Protein AF-A0A2D4G6R3-F1 (afdb_monomer_lite)

pLDDT: mean 73.72, std 15.31, range [37.19, 91.12]

Secondary structure (DSSP, 8-state):
--HHHHHTTPPPPP----S-HHHHHHHHHHHHHS-EEETTEEE-------HHHHHHHHHTHHHHHHHHHTT-----------SSS-HHHHHHHHHHHHHHHHHHHHHHHGGG--

Foldseek 3Di:
DPVVCVVVVHPDDDDDDDPDPVVVVVVVVCVVVDFDDDPNDTDHDDDDDDPLVVVLVVVCVVVVVVCVVVVNDDDQDQPPDDPDDDPPVSVVVSSVVVVVVVVVVVVVVVVVVD

Radius of gyration: 17.72 Å; chains: 1; bounding box: 53×28×42 Å

Structure (mmCIF, N/CA/C/O backbone):
data_AF-A0A2D4G6R3-F1
#
_entry.id   AF-A0A2D4G6R3-F1
#
loop_
_atom_site.group_PDB
_atom_site.id
_atom_site.type_symbol
_atom_site.label_atom_id
_atom_site.label_alt_id
_atom_site.label_comp_id
_atom_site.label_asym_id
_atom_site.label_entity_id
_atom_site.label_seq_id
_atom_site.pdbx_PDB_ins_code
_atom_site.Cartn_x
_atom_site.Cartn_y
_atom_site.Cartn_z
_atom_site.occupancy
_atom_site.B_iso_or_equiv
_atom_site.auth_seq_id
_atom_site.auth_comp_id
_atom_site.auth_asym_id
_atom_site.auth_atom_id
_atom_site.pdbx_PDB_model_num
ATOM 1 N N . TYR A 1 1 ? -5.817 -14.592 -4.203 1.00 54.72 1 TYR A N 1
ATOM 2 C CA . TYR A 1 1 ? -5.219 -14.248 -2.899 1.00 54.72 1 TYR A CA 1
ATOM 3 C C . TYR A 1 1 ? -3.977 -13.413 -3.102 1.00 54.72 1 TYR A C 1
ATOM 5 O O . TYR A 1 1 ? -3.159 -13.760 -3.955 1.00 54.72 1 TYR A O 1
ATOM 13 N N . THR A 1 2 ? -3.822 -12.309 -2.373 1.00 64.56 2 THR A N 1
ATOM 14 C CA . THR A 1 2 ? -2.500 -11.688 -2.246 1.00 64.56 2 THR A CA 1
ATOM 15 C C . THR A 1 2 ? -1.657 -12.558 -1.311 1.00 64.56 2 THR A C 1
ATOM 17 O O . THR A 1 2 ? -2.178 -13.216 -0.415 1.00 64.56 2 THR A O 1
ATOM 20 N N . ARG A 1 3 ? -0.334 -12.601 -1.522 1.00 72.56 3 ARG A N 1
ATOM 21 C CA . ARG A 1 3 ? 0.577 -13.362 -0.642 1.00 72.56 3 ARG A CA 1
ATOM 22 C C . ARG A 1 3 ? 0.574 -12.853 0.804 1.00 72.56 3 ARG A C 1
ATOM 24 O O . ARG A 1 3 ? 1.071 -13.553 1.673 1.00 72.56 3 ARG A O 1
ATOM 31 N N . TYR A 1 4 ? 0.062 -11.644 1.043 1.00 80.31 4 TYR A N 1
ATOM 32 C CA . TYR A 1 4 ? 0.044 -11.023 2.362 1.00 80.31 4 TYR A CA 1
ATOM 33 C C . TYR A 1 4 ? -0.811 -11.827 3.343 1.00 80.31 4 TYR A C 1
ATOM 35 O O . TYR A 1 4 ? -0.289 -12.258 4.368 1.00 80.31 4 TYR A O 1
ATOM 43 N N . ALA A 1 5 ? -2.069 -12.126 2.994 1.00 82.00 5 ALA A N 1
ATOM 44 C CA . ALA A 1 5 ? -2.915 -12.943 3.858 1.00 82.00 5 ALA A CA 1
ATOM 45 C C . ALA A 1 5 ? -2.344 -14.346 4.107 1.00 82.00 5 ALA A C 1
ATOM 47 O O . ALA A 1 5 ? -2.374 -14.816 5.237 1.00 82.00 5 ALA A O 1
ATOM 48 N N . MET A 1 6 ? -1.746 -14.979 3.090 1.00 82.31 6 MET A N 1
ATOM 49 C CA . MET A 1 6 ? -1.122 -16.300 3.251 1.00 82.31 6 MET A CA 1
ATOM 50 C C . MET A 1 6 ? 0.101 -16.265 4.176 1.00 82.31 6 MET A C 1
ATOM 52 O O . MET A 1 6 ? 0.253 -17.141 5.017 1.00 82.31 6 MET A O 1
ATOM 56 N N . ARG A 1 7 ? 0.968 -15.252 4.042 1.00 84.62 7 ARG A N 1
ATOM 57 C CA . ARG A 1 7 ? 2.182 -15.117 4.864 1.00 84.62 7 ARG A CA 1
ATOM 58 C C . ARG A 1 7 ? 1.859 -14.848 6.332 1.00 84.62 7 ARG A C 1
ATOM 60 O O . ARG A 1 7 ? 2.580 -15.317 7.201 1.00 84.62 7 ARG A O 1
ATOM 67 N N . ASN A 1 8 ? 0.793 -14.094 6.583 1.00 85.56 8 ASN A N 1
ATOM 68 C CA . ASN A 1 8 ? 0.420 -13.647 7.922 1.00 85.56 8 ASN A CA 1
ATOM 69 C C . ASN A 1 8 ? -0.722 -14.477 8.530 1.00 85.56 8 ASN A C 1
ATOM 71 O O . ASN A 1 8 ? -1.271 -14.080 9.552 1.00 85.56 8 ASN A O 1
ATOM 75 N N . ASN A 1 9 ? -1.099 -15.593 7.893 1.00 84.88 9 ASN A N 1
ATOM 76 C CA . ASN A 1 9 ? -2.194 -16.471 8.309 1.00 84.88 9 ASN A CA 1
ATOM 77 C C . ASN A 1 9 ? -3.520 -15.723 8.584 1.00 84.88 9 ASN A C 1
ATOM 79 O O . ASN A 1 9 ? -4.197 -15.950 9.586 1.00 84.88 9 ASN A O 1
ATOM 83 N N . LEU A 1 10 ? -3.866 -14.777 7.705 1.00 85.75 10 LEU A N 1
ATOM 84 C CA . LEU A 1 10 ? -5.073 -13.956 7.812 1.00 85.75 10 LEU A CA 1
ATOM 85 C C . LEU A 1 10 ? -6.250 -14.591 7.053 1.00 85.75 10 LEU A C 1
ATOM 87 O O . LEU A 1 10 ? -6.043 -15.302 6.063 1.00 85.75 10 LEU A O 1
ATOM 91 N N . PRO A 1 11 ? -7.500 -14.287 7.457 1.00 87.44 11 PRO A N 1
ATOM 92 C CA . PRO A 1 11 ? -8.682 -14.661 6.689 1.00 87.44 11 PRO A CA 1
ATOM 93 C C . PRO A 1 11 ? -8.677 -14.026 5.288 1.00 87.44 11 PRO A C 1
ATOM 95 O O . PRO A 1 11 ? -7.867 -13.152 4.968 1.00 87.44 11 PRO A O 1
ATOM 98 N N . ARG A 1 12 ? -9.603 -14.477 4.430 1.00 85.62 12 ARG A N 1
ATOM 99 C CA . ARG A 1 12 ? -9.691 -14.017 3.036 1.00 85.62 12 ARG A CA 1
ATOM 100 C C . ARG A 1 12 ? -9.774 -12.488 2.944 1.00 85.62 12 ARG A C 1
ATOM 102 O O . ARG A 1 12 ? -10.532 -11.846 3.663 1.00 85.62 12 ARG A O 1
ATOM 109 N N . GLU A 1 13 ? -9.019 -11.932 2.001 1.00 87.81 13 GLU A N 1
ATOM 110 C CA . GLU A 1 13 ? -8.973 -10.492 1.732 1.00 87.81 13 GLU A CA 1
ATOM 111 C C . GLU A 1 13 ? -10.251 -10.016 1.031 1.00 87.81 13 GLU A C 1
ATOM 113 O O . GLU A 1 13 ? -10.725 -10.648 0.081 1.00 87.81 13 GLU A O 1
ATOM 118 N N . VAL A 1 14 ? -10.762 -8.857 1.448 1.00 87.75 14 VAL A N 1
ATOM 119 C CA . VAL A 1 14 ? -11.914 -8.197 0.823 1.00 87.75 14 VAL A CA 1
ATOM 120 C C . VAL A 1 14 ? -11.420 -7.072 -0.082 1.00 87.75 14 VAL A C 1
ATOM 122 O O . VAL A 1 14 ? -10.652 -6.211 0.341 1.00 87.75 14 VAL A O 1
ATOM 125 N N . HIS A 1 15 ? -11.877 -7.069 -1.335 1.00 87.50 15 HIS A N 1
ATOM 126 C CA . HIS A 1 15 ? -11.568 -6.009 -2.291 1.00 87.50 15 HIS A CA 1
ATOM 127 C C . HIS A 1 15 ? -12.759 -5.060 -2.395 1.00 87.50 15 HIS A C 1
ATOM 129 O O . HIS A 1 15 ? -13.823 -5.452 -2.866 1.00 87.50 15 HIS A O 1
ATOM 135 N N . VAL A 1 16 ? -12.568 -3.806 -1.986 1.00 89.00 16 VAL A N 1
ATOM 136 C CA . VAL A 1 16 ? -13.601 -2.766 -2.068 1.00 89.00 16 VAL A CA 1
ATOM 137 C C . VAL A 1 16 ? -13.281 -1.830 -3.228 1.00 89.00 16 VAL A C 1
ATOM 139 O O . VAL A 1 16 ? -12.186 -1.266 -3.310 1.00 89.00 16 VAL A O 1
ATOM 142 N N . ARG A 1 17 ? -14.238 -1.663 -4.142 1.00 89.00 17 ARG A N 1
ATOM 143 C CA . ARG A 1 17 ? -14.163 -0.666 -5.211 1.00 89.00 17 ARG A CA 1
ATOM 144 C C . ARG A 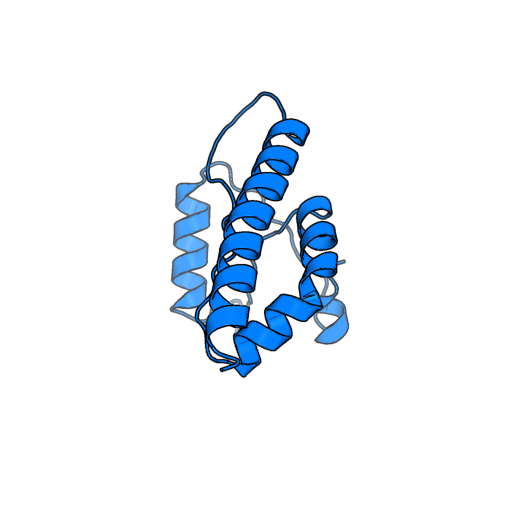1 17 ? -14.923 0.577 -4.767 1.00 89.00 17 ARG A C 1
ATOM 146 O O . ARG A 1 17 ? -16.124 0.514 -4.544 1.00 89.00 17 ARG A O 1
ATOM 153 N N . PHE A 1 18 ? -14.217 1.696 -4.672 1.00 88.56 18 PHE A N 1
ATOM 154 C CA . PHE A 1 18 ? -14.825 2.991 -4.382 1.00 88.56 18 PHE A CA 1
ATOM 155 C C . PHE A 1 18 ? -15.222 3.697 -5.675 1.00 88.56 18 PHE A C 1
ATOM 157 O O . PHE A 1 18 ? -14.470 3.666 -6.650 1.00 88.56 18 PHE A O 1
ATOM 164 N N . THR A 1 19 ? -16.368 4.375 -5.653 1.00 90.38 19 THR A N 1
ATOM 165 C CA . THR A 1 19 ? -16.825 5.232 -6.756 1.00 90.38 19 THR A CA 1
ATOM 166 C C . THR A 1 19 ? -16.001 6.516 -6.835 1.00 90.38 19 THR A C 1
ATOM 168 O O . THR A 1 19 ? -15.573 6.918 -7.912 1.00 90.38 19 THR A O 1
ATOM 171 N N . LYS A 1 20 ? -15.729 7.148 -5.684 1.00 91.12 20 LYS A N 1
ATOM 172 C CA . LYS A 1 20 ? -14.939 8.383 -5.588 1.00 91.12 20 LYS A CA 1
ATOM 173 C C . LYS A 1 20 ? -13.503 8.088 -5.158 1.00 91.12 20 LYS A C 1
ATOM 175 O O . LYS A 1 20 ? -13.268 7.382 -4.177 1.00 91.12 20 LYS A O 1
ATOM 180 N N . LYS A 1 21 ? -12.533 8.680 -5.863 1.00 84.38 21 LYS A N 1
ATOM 181 C CA . LYS A 1 21 ? -11.101 8.556 -5.540 1.00 84.38 21 LYS A CA 1
ATOM 182 C C . LYS A 1 21 ? -10.734 9.261 -4.229 1.00 84.38 21 LYS A C 1
ATOM 184 O O . LYS A 1 21 ? -9.926 8.717 -3.485 1.00 84.38 21 LYS A O 1
ATOM 189 N N . THR A 1 22 ? -11.362 10.401 -3.932 1.00 90.00 22 THR A N 1
ATOM 190 C CA . THR A 1 22 ? -11.122 11.199 -2.714 1.00 90.00 22 THR A CA 1
ATOM 191 C C . THR A 1 22 ? -11.410 10.406 -1.441 1.00 90.00 22 THR A C 1
ATOM 193 O O . THR A 1 22 ? -10.554 10.289 -0.570 1.00 90.00 22 THR A O 1
ATOM 196 N N . MET A 1 23 ? -12.554 9.718 -1.398 1.00 90.00 23 MET A N 1
ATOM 197 C CA . MET A 1 23 ? -12.918 8.848 -0.276 1.00 90.00 23 MET A CA 1
ATOM 198 C C . MET A 1 23 ? -11.896 7.730 -0.067 1.00 90.00 23 MET A C 1
ATOM 200 O O . MET A 1 23 ? -11.501 7.438 1.058 1.00 90.00 23 MET A O 1
ATOM 204 N N . ARG A 1 24 ? -11.420 7.113 -1.158 1.00 88.50 24 ARG A N 1
ATOM 205 C CA . ARG A 1 24 ? -10.371 6.090 -1.078 1.00 88.50 24 ARG A CA 1
ATOM 206 C C . ARG A 1 24 ? -9.097 6.661 -0.457 1.00 88.50 24 ARG A C 1
ATOM 208 O O . ARG A 1 24 ? -8.487 5.988 0.365 1.00 88.50 24 ARG A O 1
ATOM 215 N N . THR A 1 25 ? -8.662 7.848 -0.873 1.00 88.06 25 THR A N 1
ATOM 216 C CA . THR A 1 25 ? -7.438 8.468 -0.347 1.00 88.06 25 THR A CA 1
ATOM 217 C C . THR A 1 25 ? -7.580 8.878 1.113 1.00 88.06 25 THR A C 1
ATOM 219 O O . THR A 1 25 ? -6.679 8.590 1.890 1.00 88.06 25 THR A O 1
ATOM 222 N N . GLU A 1 26 ? -8.720 9.443 1.508 1.00 90.88 26 GLU A N 1
ATOM 223 C CA . GLU A 1 26 ? -9.008 9.814 2.899 1.00 90.88 26 GLU A CA 1
ATOM 224 C C . GLU A 1 26 ? -9.004 8.595 3.828 1.00 90.88 26 GLU A C 1
ATOM 226 O O . GLU A 1 26 ? -8.372 8.622 4.880 1.00 90.88 26 GLU A O 1
ATOM 231 N N . ILE A 1 27 ? -9.650 7.494 3.421 1.00 89.75 27 ILE A N 1
ATOM 232 C CA . ILE A 1 27 ? -9.650 6.241 4.192 1.00 89.75 27 ILE A CA 1
ATOM 233 C C . ILE A 1 27 ? -8.231 5.682 4.316 1.00 89.75 27 ILE A C 1
ATOM 235 O O . ILE A 1 27 ? -7.850 5.226 5.388 1.00 89.75 27 ILE A O 1
ATOM 239 N N . MET A 1 28 ? -7.439 5.714 3.239 1.00 88.62 28 MET A N 1
ATOM 240 C CA . MET A 1 28 ? -6.056 5.230 3.286 1.00 88.62 28 MET A CA 1
ATOM 241 C C . MET A 1 28 ? -5.167 6.092 4.188 1.00 88.62 28 MET A C 1
ATOM 243 O O . MET A 1 28 ? -4.300 5.540 4.861 1.00 88.62 28 MET A O 1
ATOM 247 N N . GLN A 1 29 ? -5.382 7.410 4.213 1.00 89.25 29 GLN A N 1
ATOM 248 C CA . GLN A 1 29 ? -4.658 8.317 5.102 1.00 89.25 29 GLN A CA 1
ATOM 249 C C . GLN A 1 29 ? -5.012 8.018 6.561 1.00 89.25 29 GLN A C 1
ATOM 251 O O . GLN A 1 29 ? -4.133 7.664 7.339 1.00 89.25 29 GLN A O 1
ATOM 256 N N . LYS A 1 30 ? -6.311 7.993 6.886 1.00 89.31 30 LYS A N 1
ATOM 257 C CA . LYS A 1 30 ? -6.791 7.641 8.230 1.00 89.31 30 LYS A CA 1
ATOM 258 C C . LYS A 1 30 ? -6.329 6.262 8.689 1.00 89.31 30 LYS A C 1
ATOM 260 O O . LYS A 1 30 ? -6.021 6.100 9.853 1.00 89.31 30 LYS A O 1
ATOM 265 N N . ALA A 1 31 ? -6.253 5.278 7.793 1.00 87.25 31 ALA A N 1
ATOM 266 C CA . ALA A 1 31 ? -5.756 3.942 8.126 1.00 87.25 31 ALA A CA 1
ATOM 267 C C . ALA A 1 31 ? -4.234 3.877 8.350 1.00 87.25 31 ALA A C 1
ATOM 269 O O . ALA A 1 31 ? -3.742 2.872 8.861 1.00 87.25 31 ALA A O 1
ATOM 270 N N . THR A 1 32 ? -3.490 4.888 7.893 1.00 84.88 32 THR A N 1
ATOM 271 C CA . THR A 1 32 ? -2.049 5.017 8.153 1.00 84.88 32 THR A CA 1
ATOM 272 C C . THR A 1 32 ? -1.814 5.671 9.509 1.00 84.88 32 THR A C 1
ATOM 274 O O . THR A 1 32 ? -0.930 5.231 10.239 1.00 84.88 32 THR A O 1
ATOM 277 N N . ASP A 1 33 ? -2.625 6.679 9.837 1.00 85.88 33 ASP A N 1
ATOM 278 C CA . ASP A 1 33 ? -2.522 7.434 11.086 1.00 85.88 33 ASP A CA 1
ATOM 279 C C . ASP A 1 33 ? -3.101 6.635 12.269 1.00 85.88 33 ASP A C 1
ATOM 281 O O . ASP A 1 33 ? -2.448 6.484 13.300 1.00 85.88 33 ASP A O 1
ATOM 285 N N . ASP A 1 34 ? -4.281 6.035 12.079 1.00 86.50 34 ASP A N 1
ATOM 286 C CA . ASP A 1 34 ? -5.019 5.297 13.101 1.00 86.50 34 ASP A CA 1
ATOM 287 C C . ASP A 1 34 ? -5.248 3.829 12.719 1.00 86.50 34 ASP A C 1
ATOM 289 O O . ASP A 1 34 ? -5.630 3.472 11.598 1.00 86.50 34 ASP A O 1
ATOM 293 N N . LEU A 1 35 ? -5.105 2.945 13.709 1.00 84.56 35 LEU A N 1
ATOM 294 C CA . LEU A 1 35 ? -5.400 1.528 13.532 1.00 84.56 35 LEU A CA 1
ATOM 295 C C . LEU A 1 35 ? -6.919 1.306 13.473 1.00 84.56 35 LEU A C 1
ATOM 297 O O . LEU A 1 35 ? -7.624 1.446 14.475 1.00 84.56 35 LEU A O 1
ATOM 301 N N . LEU A 1 36 ? -7.428 0.912 12.303 1.00 87.75 36 LEU A N 1
ATOM 302 C CA . LEU A 1 36 ? -8.853 0.641 12.113 1.00 87.75 36 LEU A CA 1
ATOM 303 C C . LEU A 1 36 ? -9.293 -0.548 12.976 1.00 87.75 36 LEU A C 1
ATOM 305 O O . LEU A 1 36 ? -8.725 -1.636 12.885 1.00 87.75 36 LEU A O 1
ATOM 309 N N . LYS A 1 37 ? -10.340 -0.367 13.785 1.00 90.19 37 LYS A N 1
ATOM 310 C CA . LYS A 1 37 ? -10.913 -1.423 14.631 1.00 90.19 37 LYS A CA 1
ATOM 311 C C . LYS A 1 37 ? -12.350 -1.720 14.232 1.00 90.19 37 LYS A C 1
ATOM 313 O O . LYS A 1 37 ? -13.164 -0.818 14.073 1.00 90.19 37 LYS A O 1
ATOM 318 N N . TYR A 1 38 ? -12.678 -3.000 14.127 1.00 88.19 38 TYR A N 1
ATOM 319 C CA . TYR A 1 38 ? -14.039 -3.478 13.912 1.00 88.19 38 TYR A CA 1
ATOM 320 C C . TYR A 1 38 ? -14.317 -4.660 14.828 1.00 88.19 38 TYR A C 1
ATOM 322 O O . TYR A 1 38 ? -13.588 -5.651 14.806 1.00 88.19 38 TYR A O 1
ATOM 330 N N . LYS A 1 39 ? -15.375 -4.562 15.642 1.00 89.88 39 LYS A N 1
ATOM 331 C CA . LYS A 1 39 ? -15.768 -5.607 16.606 1.00 89.88 39 LYS A CA 1
ATOM 332 C C . LYS A 1 39 ? -14.595 -6.087 17.482 1.00 89.88 39 LYS A C 1
ATOM 334 O O . LYS A 1 39 ? -14.387 -7.285 17.651 1.00 89.88 39 LYS A O 1
ATOM 339 N N . GLY A 1 40 ? -13.779 -5.147 17.967 1.00 88.56 40 GLY A N 1
ATOM 340 C CA . GLY A 1 40 ? -12.599 -5.437 18.792 1.00 88.56 40 GLY A CA 1
ATOM 341 C C . GLY A 1 40 ? -11.399 -6.032 18.042 1.00 88.56 40 GLY A C 1
ATOM 342 O O . GLY A 1 40 ? -10.378 -6.307 18.663 1.00 88.56 40 GLY A O 1
ATOM 343 N N . LYS A 1 41 ? -11.484 -6.213 16.718 1.00 89.25 41 LYS A N 1
ATOM 344 C CA . LYS A 1 41 ? -10.391 -6.721 15.880 1.00 89.25 41 LYS A CA 1
ATOM 345 C C . LYS A 1 41 ? -9.766 -5.600 15.063 1.00 89.25 41 LYS A C 1
ATOM 347 O O . LYS A 1 41 ? -10.475 -4.745 14.535 1.00 89.25 41 LYS A O 1
ATOM 352 N N . ASN A 1 42 ? -8.448 -5.646 14.920 1.00 89.38 42 ASN A N 1
ATOM 353 C CA . ASN A 1 42 ? -7.717 -4.704 14.081 1.00 89.38 42 ASN A CA 1
ATOM 354 C C . ASN A 1 42 ? -7.878 -5.090 12.605 1.00 89.38 42 ASN A C 1
ATOM 356 O O . ASN A 1 42 ? -7.705 -6.251 12.231 1.00 89.38 42 ASN A O 1
ATOM 360 N N . ILE A 1 43 ? -8.199 -4.107 11.774 1.00 88.38 43 ILE A N 1
ATOM 361 C CA . ILE A 1 43 ? -8.289 -4.222 10.325 1.00 88.38 43 ILE A CA 1
ATOM 362 C C . ILE A 1 43 ? -7.086 -3.513 9.718 1.00 88.38 43 ILE A C 1
ATOM 364 O O . ILE A 1 43 ? -6.769 -2.380 10.068 1.00 88.38 43 ILE A O 1
ATOM 368 N N . ILE A 1 44 ? -6.455 -4.174 8.751 1.00 87.31 44 ILE A N 1
ATOM 369 C CA . ILE A 1 44 ? -5.376 -3.596 7.957 1.00 87.31 44 ILE A CA 1
ATOM 370 C C . ILE A 1 44 ? -5.926 -3.283 6.567 1.00 87.31 44 ILE A C 1
ATOM 372 O O . ILE A 1 44 ? -6.384 -4.180 5.856 1.00 87.31 44 ILE A O 1
ATOM 376 N N . ALA A 1 45 ? -5.869 -2.012 6.173 1.00 88.50 45 ALA A N 1
ATOM 377 C CA . ALA A 1 45 ? -6.219 -1.572 4.828 1.00 88.50 45 ALA A CA 1
ATOM 378 C C . ALA A 1 45 ? -4.953 -1.464 3.966 1.00 88.50 45 ALA A C 1
ATOM 380 O O . ALA A 1 45 ? -3.993 -0.790 4.329 1.00 88.50 45 ALA A O 1
ATOM 381 N N . LEU A 1 46 ? -4.946 -2.118 2.801 1.00 87.12 46 LEU A N 1
ATOM 382 C CA . LEU A 1 46 ? -3.812 -2.103 1.874 1.00 87.12 46 LEU A CA 1
ATOM 383 C C . LEU A 1 46 ? -4.214 -1.496 0.528 1.00 87.12 46 LEU A C 1
ATOM 385 O O . LEU A 1 46 ? -5.290 -1.766 -0.009 1.00 87.12 46 LEU A O 1
ATOM 389 N N . LYS A 1 47 ? -3.309 -0.718 -0.081 1.00 85.12 47 LYS A N 1
ATOM 390 C CA . LYS A 1 47 ? -3.513 -0.216 -1.446 1.00 85.12 47 LYS A CA 1
ATOM 391 C C . LYS A 1 47 ? -3.435 -1.385 -2.433 1.00 85.12 47 LYS A C 1
ATOM 393 O O . LYS A 1 47 ? -2.384 -2.003 -2.590 1.00 85.12 47 LYS A O 1
ATOM 398 N N . GLN A 1 48 ? -4.522 -1.641 -3.165 1.00 81.75 48 GLN A N 1
ATOM 399 C CA . GLN A 1 48 ? -4.501 -2.615 -4.257 1.00 81.75 48 GLN A CA 1
ATOM 400 C C . GLN A 1 48 ? -3.552 -2.161 -5.374 1.00 81.75 48 GLN A C 1
ATOM 402 O O . GLN A 1 48 ? -3.731 -1.084 -5.950 1.00 81.75 48 GLN A O 1
ATOM 407 N N . ILE A 1 49 ? -2.584 -3.017 -5.708 1.00 78.31 49 ILE A N 1
ATOM 408 C CA . ILE A 1 49 ? -1.662 -2.836 -6.835 1.00 78.31 49 ILE A CA 1
ATOM 409 C C . ILE A 1 49 ? -2.030 -3.849 -7.932 1.00 78.31 49 ILE A C 1
ATOM 411 O O . ILE A 1 49 ? -2.142 -5.047 -7.623 1.00 78.31 49 ILE A O 1
ATOM 415 N N . PRO A 1 50 ? -2.212 -3.410 -9.195 1.00 79.19 50 PRO A N 1
ATOM 416 C CA . PRO A 1 50 ? -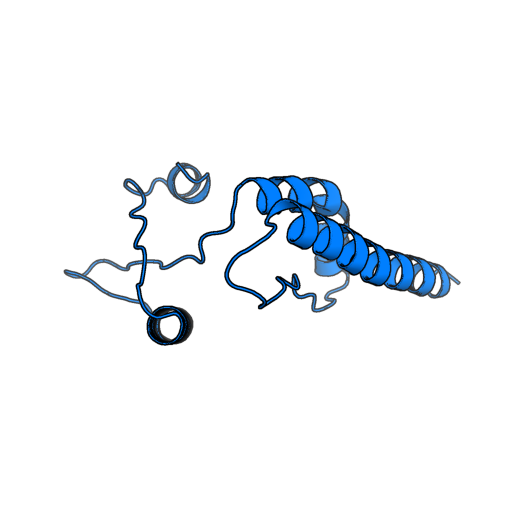2.445 -4.303 -10.326 1.00 79.19 50 PRO A CA 1
ATOM 417 C C . PRO A 1 50 ? -1.342 -5.353 -10.474 1.00 79.19 50 PRO A C 1
ATOM 419 O O . PRO A 1 50 ? -0.172 -5.093 -10.190 1.00 79.19 50 PRO A O 1
ATOM 422 N N . ARG A 1 51 ? -1.705 -6.545 -10.956 1.00 76.88 51 ARG A N 1
ATOM 423 C CA . ARG A 1 51 ? -0.764 -7.666 -11.092 1.00 76.88 51 ARG A CA 1
ATOM 424 C C . ARG A 1 51 ? 0.409 -7.335 -12.025 1.00 76.88 51 ARG A C 1
ATOM 426 O O . ARG A 1 51 ? 1.542 -7.536 -11.614 1.00 76.88 51 ARG A O 1
ATOM 433 N N . LYS A 1 52 ? 0.150 -6.704 -13.181 1.00 75.94 52 LYS A N 1
ATOM 434 C CA . LYS A 1 52 ? 1.192 -6.258 -14.132 1.00 75.94 52 LYS A CA 1
ATOM 435 C C . LYS A 1 52 ? 2.251 -5.360 -13.465 1.00 75.94 52 LYS A C 1
ATOM 437 O O . LYS A 1 52 ? 3.440 -5.634 -13.544 1.00 75.94 52 LYS A O 1
ATOM 442 N N . VAL A 1 53 ? 1.814 -4.340 -12.717 1.00 75.12 53 VAL A N 1
ATOM 443 C CA . VAL A 1 53 ? 2.715 -3.432 -11.972 1.00 75.12 53 VAL A CA 1
ATOM 444 C C . VAL A 1 53 ? 3.517 -4.185 -10.908 1.00 75.12 53 VAL A C 1
ATOM 446 O O . VAL A 1 53 ? 4.686 -3.890 -10.675 1.00 75.12 53 VAL A O 1
ATOM 449 N N . ARG A 1 54 ? 2.898 -5.165 -10.243 1.00 78.25 54 ARG A N 1
ATOM 450 C CA . ARG A 1 54 ? 3.573 -5.994 -9.239 1.00 78.25 54 ARG A CA 1
ATOM 451 C C . ARG A 1 54 ? 4.676 -6.848 -9.856 1.00 78.25 54 ARG A C 1
ATOM 453 O O . ARG A 1 54 ? 5.719 -6.988 -9.227 1.00 78.25 54 ARG A O 1
ATOM 460 N N . ASP A 1 55 ? 4.436 -7.419 -11.031 1.00 80.50 55 ASP A N 1
ATOM 461 C CA . ASP A 1 55 ? 5.414 -8.259 -11.719 1.00 80.50 55 ASP A CA 1
ATOM 462 C C . ASP A 1 55 ? 6.591 -7.414 -12.236 1.00 80.50 55 ASP A C 1
ATOM 464 O O . ASP A 1 55 ? 7.729 -7.758 -11.936 1.00 80.50 55 ASP A O 1
ATOM 468 N N . LEU A 1 56 ? 6.340 -6.226 -12.805 1.00 77.88 56 LEU A N 1
ATOM 469 C CA . LEU A 1 56 ? 7.402 -5.261 -13.145 1.00 77.88 56 LEU A CA 1
ATOM 470 C C . LEU A 1 56 ? 8.268 -4.896 -11.930 1.00 77.88 56 LEU A C 1
ATOM 472 O O . LEU A 1 56 ? 9.491 -4.916 -11.992 1.00 77.88 56 LEU A O 1
ATOM 476 N N . ARG A 1 57 ? 7.656 -4.615 -10.772 1.00 78.94 57 ARG A N 1
ATOM 477 C CA . ARG A 1 57 ? 8.412 -4.303 -9.543 1.00 78.94 57 ARG A CA 1
ATOM 478 C C . ARG A 1 57 ? 9.281 -5.462 -9.047 1.00 78.94 57 ARG A C 1
ATOM 480 O O . ARG A 1 57 ? 10.229 -5.206 -8.308 1.00 78.94 57 ARG A O 1
ATOM 487 N N . ARG A 1 58 ? 8.978 -6.716 -9.409 1.00 81.44 58 ARG A N 1
ATOM 488 C CA . ARG A 1 58 ? 9.824 -7.863 -9.037 1.00 81.44 58 ARG A CA 1
ATOM 489 C C . ARG A 1 58 ? 11.146 -7.861 -9.785 1.00 81.44 58 ARG A C 1
ATOM 491 O O . ARG A 1 58 ? 12.152 -8.196 -9.171 1.00 81.44 58 ARG A O 1
ATOM 498 N N . GLU A 1 59 ? 11.156 -7.445 -11.049 1.00 82.56 59 GLU A N 1
ATOM 499 C CA . GLU A 1 59 ? 12.388 -7.348 -11.847 1.00 82.56 59 GLU A CA 1
ATOM 500 C C . GLU A 1 59 ? 13.412 -6.429 -11.168 1.00 82.56 59 GLU A C 1
ATOM 502 O O . GLU A 1 59 ? 14.601 -6.726 -11.119 1.00 82.56 59 GLU A O 1
ATOM 507 N N . TYR A 1 60 ? 12.935 -5.361 -10.528 1.00 77.88 60 TYR A N 1
ATOM 508 C CA . TYR A 1 60 ? 13.770 -4.386 -9.825 1.00 77.88 60 TYR A CA 1
ATOM 509 C C . TYR A 1 60 ? 13.922 -4.653 -8.320 1.00 77.88 60 TYR A C 1
ATOM 511 O O . TYR A 1 60 ? 14.371 -3.778 -7.575 1.00 77.88 60 TYR A O 1
ATOM 519 N N . GLN A 1 61 ? 13.570 -5.847 -7.830 1.00 80.88 61 GLN A N 1
ATOM 520 C CA . GLN A 1 61 ? 13.663 -6.159 -6.400 1.00 80.88 61 GLN A CA 1
ATOM 521 C C . GLN A 1 61 ? 15.103 -6.014 -5.874 1.00 80.88 61 GLN A C 1
ATOM 523 O O . GLN A 1 61 ? 15.305 -5.578 -4.740 1.00 80.88 61 GLN A O 1
ATOM 528 N N . PHE A 1 62 ? 16.111 -6.320 -6.693 1.00 80.31 62 PHE A N 1
ATOM 529 C CA . PHE A 1 62 ? 17.518 -6.147 -6.325 1.00 80.31 62 PHE A CA 1
ATOM 530 C C . PHE A 1 62 ? 17.866 -4.680 -6.011 1.00 80.31 62 PHE A C 1
ATOM 532 O O . PHE A 1 62 ? 18.519 -4.412 -5.003 1.00 80.31 62 PHE A O 1
ATOM 539 N N . LEU A 1 63 ? 17.355 -3.728 -6.801 1.00 77.12 63 LEU A N 1
ATOM 540 C CA . LEU A 1 63 ? 17.566 -2.294 -6.583 1.00 77.12 63 LEU A CA 1
ATOM 541 C C . LEU A 1 63 ? 16.931 -1.842 -5.277 1.00 77.12 63 LEU A C 1
ATOM 543 O O . LEU A 1 63 ? 17.579 -1.156 -4.496 1.00 77.12 63 LEU A O 1
ATOM 547 N N . THR A 1 64 ? 15.697 -2.272 -4.997 1.00 79.62 64 THR A N 1
ATOM 548 C CA . THR A 1 64 ? 15.045 -1.909 -3.729 1.00 79.62 64 THR A CA 1
ATOM 549 C C . THR A 1 64 ? 15.828 -2.383 -2.514 1.00 79.62 64 THR A C 1
ATOM 551 O O . THR A 1 64 ? 15.950 -1.634 -1.553 1.00 79.62 64 THR A O 1
ATOM 554 N N . LYS A 1 65 ? 16.433 -3.577 -2.566 1.00 84.00 65 LYS A N 1
ATOM 555 C CA . LYS A 1 65 ? 17.304 -4.065 -1.488 1.00 84.00 65 LYS A CA 1
ATOM 556 C C . LYS A 1 65 ? 18.542 -3.181 -1.314 1.00 84.00 65 LYS A C 1
ATOM 558 O O . LYS A 1 65 ? 18.901 -2.876 -0.182 1.00 84.00 65 LYS A O 1
ATOM 563 N N . MET A 1 66 ? 19.167 -2.744 -2.409 1.00 83.75 66 MET A N 1
ATOM 564 C CA . MET A 1 66 ? 20.313 -1.829 -2.348 1.00 83.75 66 MET A CA 1
ATOM 565 C C . MET A 1 66 ? 19.934 -0.442 -1.823 1.00 83.75 66 MET A C 1
ATOM 567 O O . MET A 1 66 ? 20.665 0.109 -1.010 1.00 83.75 66 MET A O 1
ATOM 571 N N . LEU A 1 67 ? 18.796 0.109 -2.255 1.00 82.50 67 LEU A N 1
ATOM 572 C CA . LEU A 1 67 ? 18.301 1.411 -1.797 1.00 82.50 67 LEU A CA 1
ATOM 573 C C . LEU A 1 67 ? 17.978 1.395 -0.303 1.00 82.50 67 LEU A C 1
ATOM 575 O O . LEU A 1 67 ? 18.392 2.303 0.409 1.00 82.50 67 LEU A O 1
ATOM 579 N N . ILE A 1 68 ? 17.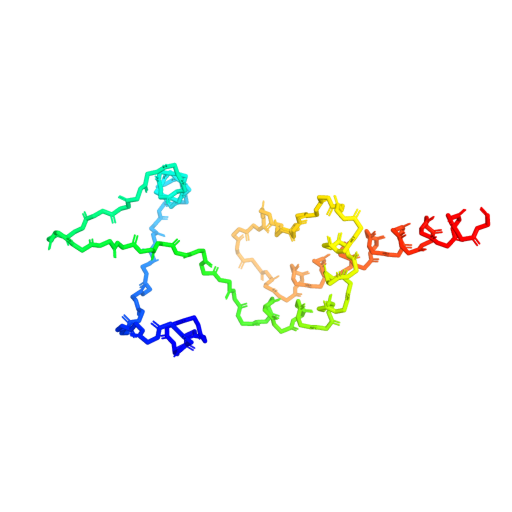320 0.332 0.175 1.00 82.38 68 ILE A N 1
ATOM 580 C CA . ILE A 1 68 ? 17.056 0.124 1.606 1.00 82.38 68 ILE A CA 1
ATOM 581 C C . ILE A 1 68 ? 18.374 0.022 2.380 1.00 82.38 68 ILE A C 1
ATOM 583 O O . ILE A 1 68 ? 18.513 0.657 3.416 1.00 82.38 68 ILE A O 1
ATOM 587 N N . LYS A 1 69 ? 19.365 -0.720 1.862 1.00 87.06 69 LYS A N 1
ATOM 588 C CA . LYS A 1 69 ? 20.686 -0.851 2.498 1.00 87.06 69 LYS A CA 1
ATOM 589 C C . LYS A 1 69 ? 21.439 0.482 2.588 1.00 87.06 69 LYS A C 1
ATOM 591 O O . LYS A 1 69 ? 22.192 0.678 3.530 1.00 87.06 69 LYS A O 1
ATOM 596 N N . LYS A 1 70 ? 21.265 1.368 1.606 1.00 85.62 70 LYS A N 1
ATOM 597 C CA . LYS A 1 70 ? 21.884 2.701 1.572 1.00 85.62 70 LYS A CA 1
ATOM 598 C C . LYS A 1 70 ? 21.032 3.782 2.261 1.00 85.62 70 LYS A C 1
ATOM 600 O O . LYS A 1 70 ? 21.350 4.954 2.111 1.00 85.62 70 LYS A O 1
ATOM 605 N N . GLU A 1 71 ? 19.940 3.403 2.935 1.00 80.69 71 GLU A N 1
ATOM 606 C CA . GLU A 1 71 ? 18.977 4.312 3.587 1.00 80.69 71 GLU A CA 1
ATOM 607 C C . GLU A 1 71 ? 18.440 5.430 2.672 1.00 80.69 71 GLU A C 1
ATOM 609 O O . GLU A 1 71 ? 18.012 6.495 3.114 1.00 80.69 71 GLU A O 1
ATOM 614 N N . VAL A 1 72 ? 18.413 5.186 1.359 1.00 80.19 72 VAL A N 1
ATOM 615 C CA . VAL A 1 72 ? 17.901 6.159 0.394 1.00 80.19 72 VAL A CA 1
ATOM 616 C C . VAL A 1 72 ? 16.384 6.063 0.366 1.00 80.19 72 VAL A C 1
ATOM 618 O O . VAL A 1 72 ? 15.821 5.030 -0.006 1.00 80.19 72 VAL A O 1
ATOM 621 N N . ASN A 1 73 ? 15.713 7.162 0.708 1.00 73.50 73 ASN A N 1
ATOM 622 C CA . ASN A 1 73 ? 14.266 7.251 0.583 1.00 73.50 73 ASN A CA 1
ATOM 623 C C . ASN A 1 73 ? 13.871 7.182 -0.900 1.00 73.50 73 ASN A C 1
ATOM 625 O O . ASN A 1 73 ? 14.259 8.031 -1.703 1.00 73.50 73 ASN A O 1
ATOM 629 N N . TYR A 1 74 ? 13.095 6.165 -1.268 1.00 70.81 74 TYR A N 1
ATOM 630 C CA . TYR A 1 74 ? 12.589 5.991 -2.623 1.00 70.81 74 TYR A CA 1
ATOM 631 C C . TYR A 1 74 ? 11.080 5.774 -2.595 1.00 70.81 74 TYR A C 1
ATOM 633 O O . TYR A 1 74 ? 10.534 5.070 -1.744 1.00 70.81 74 TYR A O 1
ATOM 641 N N . ARG A 1 75 ? 10.389 6.354 -3.577 1.00 68.19 75 ARG A N 1
ATOM 642 C CA . ARG A 1 75 ? 8.947 6.194 -3.755 1.00 68.19 75 ARG A CA 1
ATOM 643 C C . ARG A 1 75 ? 8.671 5.668 -5.151 1.00 68.19 75 ARG A C 1
ATOM 645 O O . ARG A 1 75 ? 9.100 6.256 -6.136 1.00 68.19 75 ARG A O 1
ATOM 652 N N . TRP A 1 76 ? 7.909 4.581 -5.238 1.00 68.62 76 TRP A N 1
ATOM 653 C CA . TRP A 1 76 ? 7.380 4.124 -6.520 1.00 68.62 76 TRP A CA 1
ATOM 654 C C . TRP A 1 76 ? 6.397 5.160 -7.057 1.00 68.62 76 TRP A C 1
ATOM 656 O O . TRP A 1 76 ? 5.294 5.296 -6.517 1.00 68.62 76 TRP A O 1
ATOM 666 N N . LEU A 1 77 ? 6.781 5.859 -8.121 1.00 65.62 77 LEU A N 1
ATOM 667 C CA . LEU A 1 77 ? 5.861 6.707 -8.859 1.00 65.62 77 LEU A CA 1
ATOM 668 C C . LEU A 1 77 ? 4.840 5.801 -9.556 1.00 65.62 77 LEU A C 1
ATOM 670 O O . LEU A 1 77 ? 5.181 4.863 -10.275 1.00 65.62 77 LEU A O 1
ATOM 674 N N . ILE A 1 78 ? 3.571 6.028 -9.245 1.00 62.28 78 ILE A N 1
ATOM 675 C CA . ILE A 1 78 ? 2.435 5.514 -10.006 1.00 62.28 78 ILE A CA 1
ATOM 676 C C . ILE A 1 78 ? 1.899 6.770 -10.694 1.00 62.28 78 ILE A C 1
ATOM 678 O O . ILE A 1 78 ? 1.652 7.735 -9.966 1.00 62.28 78 ILE A O 1
ATOM 682 N N . PRO A 1 79 ? 1.752 6.812 -12.028 1.00 52.44 79 PRO A N 1
ATOM 683 C CA . PRO A 1 79 ? 1.231 7.991 -12.679 1.00 52.44 79 PRO A CA 1
ATOM 684 C C . PRO A 1 79 ? -0.207 8.118 -12.210 1.00 52.44 79 PRO A C 1
ATOM 686 O O . PRO A 1 79 ? -1.019 7.194 -12.312 1.00 52.44 79 PRO A O 1
ATOM 689 N N . GLU A 1 80 ? -0.502 9.251 -11.601 1.00 43.12 80 GLU A N 1
ATOM 690 C CA . GLU A 1 80 ? -1.866 9.610 -11.277 1.00 43.12 80 GLU A CA 1
ATOM 691 C C . GLU A 1 80 ? -2.438 10.356 -12.489 1.00 43.12 80 GLU A C 1
ATOM 693 O O . GLU A 1 80 ? -2.522 11.574 -12.496 1.00 43.12 80 GLU A O 1
ATOM 698 N N . GLY A 1 81 ? -2.792 9.605 -13.531 1.00 43.69 81 GLY A N 1
ATOM 699 C CA . GLY A 1 81 ? -3.431 10.070 -14.766 1.00 43.69 81 GLY A CA 1
ATOM 700 C C . GLY A 1 81 ? -3.576 8.856 -15.685 1.00 43.69 81 GLY A C 1
ATOM 701 O O . GLY A 1 81 ? -2.641 8.071 -15.743 1.00 43.69 81 GLY A O 1
ATOM 702 N N . SER A 1 82 ? -4.701 8.552 -16.321 1.00 37.19 82 SER A N 1
ATOM 703 C CA . SER A 1 82 ? -5.954 9.287 -16.535 1.00 37.19 82 SER A CA 1
ATOM 704 C C . SER A 1 82 ? -7.071 8.265 -16.786 1.00 37.19 82 SER A C 1
ATOM 706 O O . SER A 1 82 ? -6.816 7.131 -17.178 1.00 37.19 82 SER A O 1
ATOM 708 N N . SER A 1 83 ? -8.330 8.625 -16.530 1.00 42.88 83 SER A N 1
ATOM 709 C CA . SER A 1 83 ? -9.458 7.808 -16.996 1.00 42.88 83 SER A CA 1
ATOM 710 C C . SER A 1 83 ? -9.334 7.558 -18.498 1.00 42.88 83 SER A C 1
ATOM 712 O O . SER A 1 83 ? -9.135 8.504 -19.249 1.00 42.88 83 SER A O 1
ATOM 714 N N . GLY A 1 84 ? -9.549 6.319 -18.933 1.00 45.78 84 GLY A N 1
ATOM 715 C CA . GLY A 1 84 ? -10.104 6.079 -20.261 1.00 45.78 84 GLY A CA 1
ATOM 716 C C . GLY A 1 84 ? -9.314 5.137 -21.143 1.00 45.78 84 GLY A C 1
ATOM 717 O O . GLY A 1 84 ? -9.726 3.992 -21.285 1.00 45.78 84 GLY A O 1
ATOM 718 N N . GLU A 1 85 ? -8.248 5.593 -21.794 1.00 44.72 85 GLU A N 1
ATOM 719 C CA . GLU A 1 85 ? -8.086 5.118 -23.174 1.00 44.72 85 GLU A CA 1
ATOM 720 C C . GLU A 1 85 ? -6.994 4.080 -23.430 1.00 44.72 85 GLU A C 1
ATOM 722 O O . GLU A 1 85 ? -7.238 3.215 -24.258 1.00 44.72 85 GLU A O 1
ATOM 727 N N . ASN A 1 86 ? -5.864 4.020 -22.711 1.00 50.81 86 ASN A N 1
ATOM 728 C CA . ASN A 1 86 ? -4.834 3.017 -23.039 1.00 50.81 86 ASN A CA 1
ATOM 729 C C . ASN A 1 86 ? -4.002 2.538 -21.837 1.00 50.81 86 ASN A C 1
ATOM 731 O O . ASN A 1 86 ? -2.905 3.026 -21.566 1.00 50.81 86 ASN A O 1
ATOM 735 N N . LYS A 1 87 ? -4.486 1.493 -21.152 1.00 54.84 87 LYS A N 1
ATOM 736 C CA . LYS A 1 87 ? -3.798 0.869 -20.000 1.00 54.84 87 LYS A CA 1
ATOM 737 C C . LYS A 1 87 ? -2.395 0.342 -20.330 1.00 54.84 87 LYS A C 1
ATOM 739 O O . LYS A 1 87 ? -1.564 0.238 -19.431 1.00 54.84 87 LYS A O 1
ATOM 744 N N . ASP A 1 88 ? -2.133 -0.026 -21.583 1.00 54.59 88 ASP A N 1
ATOM 745 C CA . ASP A 1 88 ? -0.831 -0.554 -22.006 1.00 54.59 88 ASP A CA 1
ATOM 746 C C . ASP A 1 88 ? 0.180 0.569 -22.319 1.00 54.59 88 ASP A C 1
ATOM 748 O O . ASP A 1 88 ? 1.373 0.420 -22.036 1.00 54.59 88 ASP A O 1
ATOM 752 N N . THR A 1 89 ? -0.289 1.738 -22.768 1.00 57.44 89 THR A N 1
ATOM 753 C CA . THR A 1 89 ? 0.553 2.929 -22.977 1.00 57.44 89 THR A CA 1
ATOM 754 C C . THR A 1 89 ? 0.988 3.538 -21.644 1.00 57.44 89 THR A C 1
ATOM 756 O O . THR A 1 89 ? 2.161 3.855 -21.473 1.00 57.44 89 THR A O 1
ATOM 759 N N . GLU A 1 90 ? 0.097 3.594 -20.648 1.00 58.31 90 GLU A N 1
ATOM 760 C CA . GLU A 1 90 ? 0.421 4.066 -19.288 1.00 58.31 90 GLU A CA 1
ATOM 761 C C . GLU A 1 90 ? 1.471 3.180 -18.591 1.00 58.31 90 GLU A C 1
ATOM 763 O O . GLU A 1 90 ? 2.358 3.670 -17.890 1.00 58.31 90 GLU A O 1
ATOM 768 N N . LEU A 1 91 ? 1.404 1.858 -18.791 1.00 58.56 91 LEU A N 1
ATOM 769 C CA . LEU A 1 91 ? 2.391 0.919 -18.246 1.00 58.56 91 LEU A CA 1
ATOM 770 C C . LEU A 1 91 ? 3.750 1.044 -18.940 1.00 58.56 91 LEU A C 1
ATOM 772 O O . LEU A 1 91 ? 4.781 0.895 -18.284 1.00 58.56 91 LEU A O 1
ATOM 776 N N . THR A 1 92 ? 3.751 1.334 -20.241 1.00 60.19 92 THR A N 1
ATOM 777 C CA . THR A 1 92 ? 4.974 1.583 -21.015 1.00 60.19 92 THR A CA 1
ATOM 778 C C . THR A 1 92 ? 5.623 2.901 -20.592 1.00 60.19 92 THR A C 1
ATOM 780 O O . THR A 1 92 ? 6.804 2.911 -20.259 1.00 60.19 92 THR A O 1
ATOM 783 N N . GLN A 1 93 ? 4.839 3.970 -20.435 1.00 62.22 93 GLN A N 1
ATOM 784 C CA . GLN A 1 93 ? 5.310 5.250 -19.894 1.00 62.22 93 GLN A CA 1
ATOM 785 C C . GLN A 1 93 ? 5.857 5.104 -18.469 1.00 62.22 93 GLN A C 1
ATOM 787 O O . GLN A 1 93 ? 6.908 5.652 -18.142 1.00 62.22 93 GLN A O 1
ATOM 792 N N . LEU A 1 94 ? 5.203 4.304 -17.618 1.00 62.22 94 LEU A N 1
ATOM 793 C CA . LEU A 1 94 ? 5.733 3.960 -16.298 1.00 62.22 94 LEU A CA 1
ATOM 794 C C . LEU A 1 94 ? 7.069 3.251 -16.370 1.00 62.22 94 LEU A C 1
ATOM 796 O O . LEU A 1 94 ? 7.960 3.511 -15.563 1.00 62.22 94 LEU A O 1
ATOM 800 N N . ARG A 1 95 ? 7.174 2.287 -17.278 1.00 61.91 95 ARG A N 1
ATOM 801 C CA . ARG A 1 95 ? 8.380 1.501 -17.470 1.00 61.91 95 ARG A CA 1
ATOM 802 C C . ARG A 1 95 ? 9.521 2.424 -17.899 1.00 61.91 95 ARG A C 1
ATOM 804 O O . ARG A 1 95 ? 10.573 2.385 -17.273 1.00 61.91 95 ARG A O 1
ATOM 811 N N . GLU A 1 96 ? 9.287 3.318 -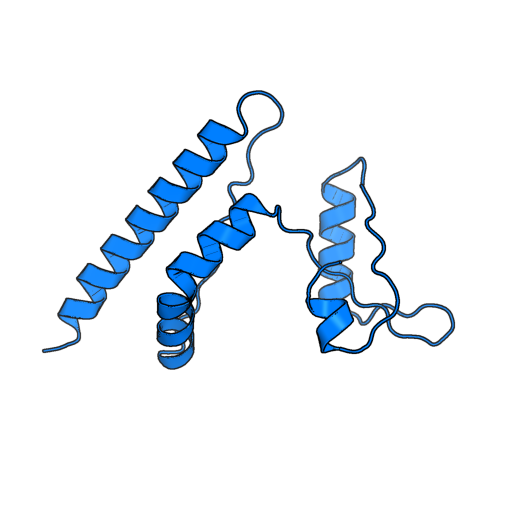18.852 1.00 61.88 96 GLU A N 1
ATOM 812 C CA . GLU A 1 96 ? 10.257 4.308 -19.337 1.00 61.88 96 GLU A CA 1
ATOM 813 C C . GLU A 1 96 ? 10.657 5.339 -18.274 1.00 61.88 96 GLU A C 1
ATOM 815 O O . GLU A 1 96 ? 11.849 5.567 -18.064 1.00 61.88 96 GLU A O 1
ATOM 820 N N . GLN A 1 97 ? 9.698 5.913 -17.538 1.00 63.66 97 GLN A N 1
ATOM 821 C CA . GLN A 1 97 ? 9.986 6.851 -16.446 1.00 63.66 97 GLN A CA 1
ATOM 822 C C . GLN A 1 97 ? 10.785 6.184 -15.324 1.00 63.66 97 GLN A C 1
ATOM 824 O O . GLN A 1 97 ? 11.778 6.741 -14.854 1.00 63.66 97 GLN A O 1
ATOM 829 N N . ASN A 1 98 ? 10.401 4.966 -14.927 1.00 64.94 98 ASN A N 1
ATOM 830 C CA . ASN A 1 98 ? 11.149 4.206 -13.931 1.00 64.94 98 ASN A CA 1
ATOM 831 C C . ASN A 1 98 ? 12.549 3.851 -14.452 1.00 64.94 98 ASN A C 1
ATOM 833 O O . ASN A 1 98 ? 13.514 4.062 -13.727 1.00 64.94 98 ASN A O 1
ATOM 837 N N . TYR A 1 99 ? 12.709 3.398 -15.701 1.00 61.91 99 TYR A N 1
ATOM 838 C CA . TYR A 1 99 ? 14.037 3.158 -16.281 1.00 61.91 99 TYR A CA 1
ATOM 839 C C . TYR A 1 99 ? 14.892 4.430 -16.337 1.00 61.91 99 TYR A C 1
ATOM 841 O O . TYR A 1 99 ? 16.083 4.359 -16.049 1.00 61.91 99 TYR A O 1
ATOM 849 N N . SER A 1 100 ? 14.318 5.592 -16.658 1.00 57.88 100 SER A N 1
ATOM 850 C CA . SER A 1 100 ? 15.041 6.869 -16.723 1.00 57.88 100 SER A CA 1
ATOM 851 C C . SER A 1 100 ? 15.551 7.320 -15.348 1.00 57.88 100 SER A C 1
ATOM 853 O O . SER A 1 100 ? 16.741 7.616 -15.183 1.00 57.88 100 SER A O 1
ATOM 855 N N . ILE A 1 101 ? 14.689 7.272 -14.325 1.00 63.25 101 ILE A N 1
ATOM 856 C CA . ILE A 1 101 ? 15.055 7.567 -12.928 1.00 63.25 101 ILE A CA 1
ATOM 857 C C . ILE A 1 101 ? 16.096 6.557 -12.419 1.00 63.25 101 ILE A C 1
ATOM 859 O O . ILE A 1 101 ? 17.054 6.921 -11.735 1.00 63.25 101 ILE A O 1
ATOM 863 N N . MET A 1 102 ? 15.966 5.284 -12.794 1.00 59.84 102 MET A N 1
ATOM 864 C CA . MET A 1 102 ? 16.910 4.244 -12.381 1.00 59.84 102 MET A CA 1
ATOM 865 C C . MET A 1 102 ? 18.265 4.374 -13.086 1.00 59.84 102 MET A C 1
ATOM 867 O O . MET A 1 102 ? 19.296 4.241 -12.435 1.00 59.84 102 MET A O 1
ATOM 871 N N . ASN A 1 103 ? 18.306 4.699 -14.380 1.00 56.72 103 ASN A N 1
ATOM 872 C CA . ASN A 1 103 ? 19.555 4.900 -15.123 1.00 56.72 103 ASN A CA 1
ATOM 873 C C . ASN A 1 103 ? 20.319 6.135 -14.638 1.00 56.72 103 ASN A C 1
ATOM 875 O O . ASN A 1 103 ? 21.548 6.105 -14.538 1.00 56.72 103 ASN A O 1
ATOM 879 N N . THR A 1 104 ? 19.608 7.209 -14.294 1.00 60.91 104 THR A N 1
ATOM 880 C CA . THR A 1 104 ? 20.219 8.387 -13.664 1.00 60.91 104 THR A CA 1
ATOM 881 C C . THR A 1 104 ? 20.751 8.063 -12.268 1.00 60.91 104 THR A C 1
ATOM 883 O O . THR A 1 104 ? 21.870 8.468 -11.947 1.00 60.91 104 THR A O 1
ATOM 886 N N . PHE A 1 105 ? 20.032 7.270 -11.468 1.00 59.25 105 PHE A N 1
ATOM 887 C CA . PHE A 1 105 ? 20.513 6.823 -10.159 1.00 59.25 105 PHE A CA 1
ATOM 888 C C . PHE A 1 105 ? 21.731 5.889 -10.258 1.00 59.25 105 PHE A C 1
ATOM 890 O O . PHE A 1 105 ? 22.710 6.100 -9.550 1.00 59.25 105 PHE A O 1
ATOM 897 N N . ILE A 1 106 ? 21.731 4.910 -11.170 1.00 59.44 106 ILE A N 1
ATOM 898 C CA . ILE A 1 106 ? 22.860 3.987 -11.391 1.00 59.44 106 ILE A CA 1
ATOM 899 C C . ILE A 1 106 ? 24.098 4.747 -11.892 1.00 59.44 106 ILE A C 1
ATOM 901 O O . ILE A 1 106 ? 25.194 4.533 -11.372 1.00 59.44 106 ILE A O 1
ATOM 905 N N . ARG A 1 107 ? 23.940 5.686 -12.840 1.00 57.00 107 ARG A N 1
ATOM 906 C CA . ARG A 1 107 ? 25.044 6.553 -13.298 1.00 57.00 107 ARG A CA 1
ATOM 907 C C . ARG A 1 107 ? 25.597 7.429 -12.177 1.00 57.00 107 ARG A C 1
ATOM 909 O O . ARG A 1 107 ? 26.809 7.595 -12.097 1.00 57.00 107 ARG A O 1
ATOM 916 N N . ARG A 1 108 ? 24.738 7.972 -11.305 1.00 54.94 108 ARG A N 1
ATOM 917 C CA . ARG A 1 108 ? 25.191 8.731 -10.130 1.00 54.94 108 ARG A CA 1
ATOM 918 C C . ARG A 1 108 ? 25.863 7.820 -9.107 1.00 54.94 108 ARG A C 1
ATOM 920 O O . ARG A 1 108 ? 26.905 8.209 -8.614 1.00 54.94 108 ARG A O 1
ATOM 927 N N . SER A 1 109 ? 25.353 6.613 -8.843 1.00 51.47 109 SER A N 1
ATOM 928 C CA . SER A 1 109 ? 25.946 5.659 -7.889 1.00 51.47 109 SER A CA 1
ATOM 929 C C . SER A 1 109 ? 27.355 5.213 -8.287 1.00 51.47 109 SER A C 1
ATOM 931 O O . SER A 1 109 ? 28.195 5.113 -7.404 1.00 51.47 109 SER A O 1
ATOM 933 N N . ARG A 1 110 ? 27.641 5.011 -9.584 1.00 53.84 110 ARG A N 1
ATOM 934 C CA . ARG A 1 110 ? 29.006 4.719 -10.076 1.00 53.84 110 ARG A CA 1
ATOM 935 C C . ARG A 1 110 ? 30.004 5.858 -9.844 1.00 53.84 110 ARG A C 1
ATOM 937 O O . ARG A 1 110 ? 31.201 5.626 -9.862 1.00 53.84 110 ARG A O 1
ATOM 944 N N . ARG A 1 111 ? 29.528 7.090 -9.639 1.00 46.84 111 ARG A N 1
ATOM 945 C CA . ARG 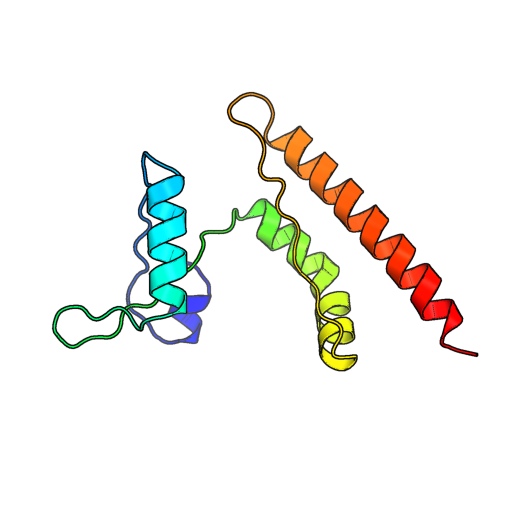A 1 111 ? 30.378 8.246 -9.311 1.00 46.84 111 ARG A CA 1
ATOM 946 C C . ARG A 1 111 ? 30.787 8.276 -7.828 1.00 46.84 111 ARG A C 1
ATOM 948 O O . ARG A 1 111 ? 31.722 8.986 -7.500 1.00 46.84 111 ARG A O 1
ATOM 955 N N . TRP A 1 112 ? 30.113 7.515 -6.961 1.00 39.44 112 TRP A N 1
ATOM 956 C CA . TRP A 1 112 ? 30.422 7.398 -5.525 1.00 39.44 112 TRP A CA 1
ATOM 957 C C . TRP A 1 112 ? 31.286 6.169 -5.188 1.00 39.44 112 T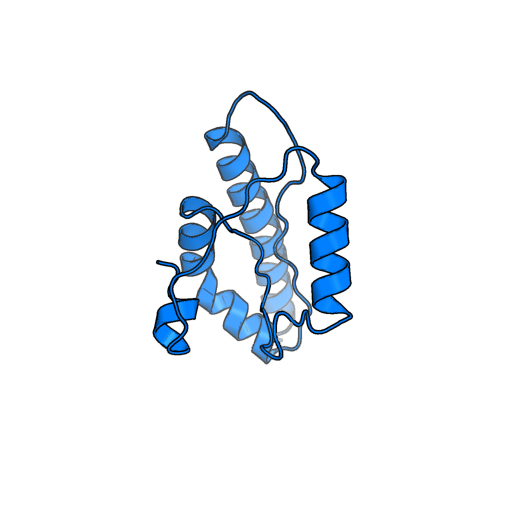RP A C 1
ATOM 959 O O . TRP A 1 112 ? 31.460 5.857 -4.016 1.00 39.44 112 TRP A O 1
ATOM 969 N N . GLU A 1 113 ? 31.763 5.438 -6.199 1.00 45.56 113 GLU A N 1
ATOM 970 C CA . GLU A 1 113 ? 32.671 4.288 -6.048 1.00 45.56 113 GLU A CA 1
ATOM 971 C C . GLU A 1 113 ? 34.158 4.672 -6.234 1.00 45.56 113 GLU A C 1
ATOM 973 O O . GLU A 1 113 ? 34.995 3.776 -6.293 1.00 45.56 113 GLU A O 1
ATOM 978 N N . ASN A 1 114 ? 34.481 5.976 -6.281 1.00 37.31 114 ASN A N 1
ATOM 979 C CA . ASN A 1 114 ? 35.848 6.519 -6.276 1.00 37.31 114 ASN A CA 1
ATOM 980 C C . ASN A 1 114 ? 36.132 7.293 -4.989 1.00 37.31 114 ASN A C 1
ATOM 982 O O . ASN A 1 114 ? 35.253 8.099 -4.604 1.00 37.31 114 ASN A O 1
#

Organism: Micrurus corallinus (NCBI:txid54390)

Sequence (114 aa):
YTRYAMRNNLPREVHVRFTKKTMRTEIMQKATDDLLKYKGKNIIALKQIPRKVRDLRREYQFLTKMLIKKEVNYRWLIPEGSSGENKDTELTQLREQNYSIMNTFIRRSRRWEN